Protein AF-A0A363T426-F1 (afdb_monomer)

Solvent-accessible surface area (backbone atoms only — not comparable to full-atom values): 6318 Å² total; per-residue (Å²): 125,90,73,62,60,71,27,86,34,50,62,54,51,48,48,51,54,50,52,25,61,77,68,72,32,65,65,65,54,58,63,33,32,79,45,92,70,58,74,84,51,48,65,55,51,57,52,51,53,50,53,34,45,74,75,66,33,59,56,47,55,47,23,61,69,61,73,52,68,60,66,66,90,89,53,59,63,46,81,30,54,37,93,38,79,81,42,67,18,27,34,38,35,34,33,61,51,96,94,30,29,30,45,33,45,73,48,71,68,130

Secondary structure (DSSP, 8-state):
-PPPPPBSSHHHHHHHHHHHHHTT-HHHHHHT-SSPPPHHHHHHHHHHHHHHHHHS-HHHHHTGGGT--S--SS-SEEEEE-SSTTTTTEEEEEEEETTEEEEEEEEE--

Radius of gyration: 12.89 Å; Cα contacts (8 Å, |Δi|>4): 168; chains: 1; bounding box: 33×30×29 Å

pLDDT: mean 90.51, std 8.71, range [39.59, 97.56]

Foldseek 3Di:
DPDQDFAFFPVVVQVQLVVCLVVVNLPSVQVNAPDHDDPVCSVVVSVLQNVLCVPPRSCCQFCVHVVRTGDDPPDQKDWTHAPDVNSQQKIWIWGDDDPGITGHDIGHDD

Mean predicted aligned error: 3.86 Å

Nearest PDB structures (foldseek):
  5cj4-assembly2_C  TM=5.118E-01  e=4.615E+00  Homo sapiens

Sequence (110 aa):
MPTQPLFTNPKQAIGFMRACLEQDDPRTLYAAFSQDTSSFWKERIFASLREIEATDTLESVFLDGGRITSFPDHESVLHLGGHGPRTHYLHIKLVKFDRGWVLESIHVCR

Structure (mmCIF, N/CA/C/O backbone):
data_AF-A0A363T426-F1
#
_entry.id   AF-A0A363T426-F1
#
loop_
_atom_site.group_PDB
_atom_site.id
_atom_site.type_symbol
_atom_site.label_atom_id
_atom_site.label_alt_id
_atom_site.label_comp_id
_atom_site.label_asym_id
_atom_site.label_entity_id
_atom_site.label_seq_id
_atom_site.pdbx_PDB_ins_code
_atom_site.Cartn_x
_atom_site.Cartn_y
_atom_site.Cartn_z
_atom_site.occupancy
_atom_site.B_iso_or_equiv
_atom_site.auth_seq_id
_atom_site.auth_comp_id
_atom_site.auth_asym_id
_atom_site.auth_atom_id
_atom_site.pdbx_PDB_model_num
ATOM 1 N N . MET A 1 1 ? -10.678 16.419 13.285 1.00 39.59 1 MET A N 1
ATOM 2 C CA . MET A 1 1 ? -9.510 15.561 12.994 1.00 39.59 1 MET A CA 1
ATOM 3 C C . MET A 1 1 ? -9.815 14.810 11.713 1.00 39.59 1 MET A C 1
ATOM 5 O O . MET A 1 1 ? -10.964 14.392 11.593 1.00 39.59 1 MET A O 1
ATOM 9 N N . PRO A 1 2 ? -8.886 14.696 10.749 1.00 51.09 2 PRO A N 1
ATOM 10 C CA . PRO A 1 2 ? -9.119 13.831 9.599 1.00 51.09 2 PRO A CA 1
ATOM 11 C C . PRO A 1 2 ? -9.360 12.410 10.113 1.00 51.09 2 PRO A C 1
ATOM 13 O O . PRO A 1 2 ? -8.612 11.905 10.947 1.00 51.09 2 PRO A O 1
ATOM 16 N N . THR A 1 3 ? -10.480 11.823 9.707 1.00 69.44 3 THR A N 1
ATOM 17 C CA . THR A 1 3 ? -10.879 10.480 10.121 1.00 69.44 3 THR A CA 1
ATOM 18 C C . THR A 1 3 ? -9.996 9.486 9.382 1.00 69.44 3 THR A C 1
ATOM 20 O O . THR A 1 3 ? -9.925 9.532 8.155 1.00 69.44 3 THR A O 1
ATOM 23 N N . GLN A 1 4 ? -9.306 8.616 10.118 1.00 85.25 4 GLN A N 1
ATOM 24 C CA . GLN A 1 4 ? -8.506 7.558 9.514 1.00 85.25 4 GLN A CA 1
ATOM 25 C C . GLN A 1 4 ? -9.393 6.719 8.573 1.00 85.25 4 GLN A C 1
ATOM 27 O O . GLN A 1 4 ? -10.498 6.339 8.980 1.00 85.25 4 GLN A O 1
ATOM 32 N N . PRO A 1 5 ? -8.969 6.452 7.324 1.00 91.38 5 PRO A N 1
ATOM 33 C CA . PRO A 1 5 ? -9.783 5.693 6.390 1.00 91.38 5 PRO A CA 1
ATOM 34 C C . PRO A 1 5 ? -9.973 4.256 6.886 1.00 91.38 5 PRO A C 1
ATOM 36 O O . PRO A 1 5 ? -9.024 3.593 7.307 1.00 91.38 5 PRO A O 1
ATOM 39 N N . LEU A 1 6 ? -11.220 3.791 6.816 1.00 94.19 6 LEU A N 1
ATOM 40 C CA . LEU A 1 6 ? -11.616 2.423 7.129 1.00 94.19 6 LEU A CA 1
ATOM 41 C C . LEU A 1 6 ? -11.837 1.653 5.829 1.00 94.19 6 LEU A C 1
ATOM 43 O O . LEU A 1 6 ? -12.620 2.062 4.972 1.00 94.19 6 LEU A O 1
ATOM 47 N N . PHE A 1 7 ? -11.170 0.514 5.709 1.00 95.38 7 PHE A N 1
ATOM 48 C CA . PHE A 1 7 ? -11.239 -0.373 4.560 1.00 95.38 7 PHE A CA 1
ATOM 49 C C . PHE A 1 7 ? -12.046 -1.623 4.905 1.00 95.38 7 PHE A C 1
ATOM 51 O O . PHE A 1 7 ? -11.930 -2.188 5.992 1.00 95.38 7 PHE A O 1
ATOM 58 N N . THR A 1 8 ? -12.847 -2.082 3.949 1.00 94.75 8 THR A N 1
ATOM 59 C CA . THR A 1 8 ? -13.667 -3.302 4.065 1.00 94.75 8 THR A CA 1
ATOM 60 C C . THR A 1 8 ? -13.125 -4.459 3.226 1.00 94.75 8 THR A C 1
ATOM 62 O O . THR A 1 8 ? -13.512 -5.604 3.435 1.00 94.75 8 THR A O 1
ATOM 65 N N . ASN A 1 9 ? -12.187 -4.184 2.313 1.00 94.94 9 ASN A N 1
ATOM 66 C CA . ASN A 1 9 ? -11.396 -5.195 1.614 1.00 94.94 9 ASN A CA 1
ATOM 67 C C . ASN A 1 9 ? -9.989 -4.663 1.242 1.00 94.94 9 ASN A C 1
ATOM 69 O O . ASN A 1 9 ? -9.786 -3.444 1.208 1.00 94.94 9 ASN A O 1
ATOM 73 N N . PRO A 1 10 ? -9.027 -5.549 0.915 1.00 96.06 10 PRO A N 1
ATOM 74 C CA . PRO A 1 10 ? -7.668 -5.156 0.533 1.00 96.06 10 PRO A CA 1
ATOM 75 C C . PRO A 1 10 ? -7.599 -4.250 -0.705 1.00 96.06 10 PRO A C 1
ATOM 77 O O . PRO A 1 10 ? -6.776 -3.336 -0.747 1.00 96.06 10 PRO A O 1
A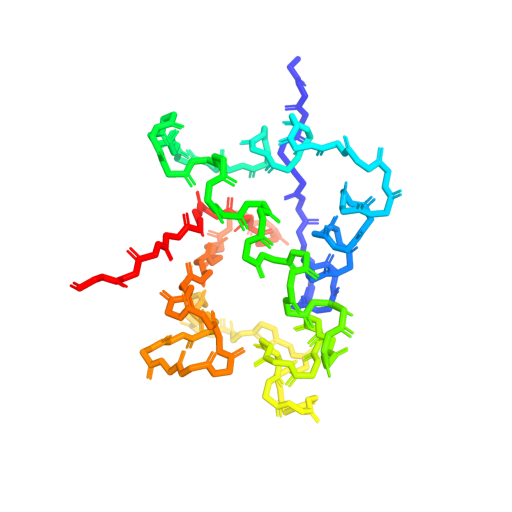TOM 80 N N . LYS A 1 11 ? -8.494 -4.434 -1.688 1.00 96.06 11 LYS A N 1
ATOM 81 C CA . LYS A 1 11 ? -8.536 -3.587 -2.894 1.00 96.06 11 LYS A CA 1
ATOM 82 C C . LYS A 1 11 ? -8.840 -2.129 -2.572 1.00 96.06 11 LYS A C 1
ATOM 84 O O . LYS A 1 11 ? -8.259 -1.251 -3.197 1.00 96.06 11 LYS A O 1
ATOM 89 N N . GLN A 1 12 ? -9.691 -1.849 -1.586 1.00 96.31 12 GLN A N 1
ATOM 90 C CA . GLN A 1 12 ? -9.953 -0.475 -1.145 1.00 96.31 12 GLN A CA 1
ATOM 91 C C . GLN A 1 12 ? -8.708 0.184 -0.546 1.00 96.31 12 GLN A C 1
ATOM 93 O O . GLN A 1 12 ? -8.447 1.349 -0.833 1.00 96.31 12 GLN A O 1
ATOM 98 N N . ALA A 1 13 ? -7.918 -0.554 0.239 1.00 96.50 13 ALA A N 1
ATOM 99 C CA . ALA A 1 13 ? -6.678 -0.029 0.803 1.00 96.50 13 ALA A CA 1
ATOM 100 C C . ALA A 1 13 ? -5.633 0.269 -0.283 1.00 96.50 13 ALA A C 1
ATOM 102 O O . ALA A 1 13 ? -5.024 1.339 -0.286 1.00 96.50 13 ALA A O 1
ATOM 103 N N . ILE A 1 14 ? -5.463 -0.649 -1.239 1.00 97.19 14 ILE A N 1
ATOM 104 C CA . ILE A 1 14 ? -4.588 -0.438 -2.400 1.00 97.19 14 ILE A CA 1
ATOM 105 C C . ILE A 1 14 ? -5.090 0.721 -3.265 1.00 97.19 14 ILE A C 1
ATOM 107 O O . ILE A 1 14 ? -4.307 1.592 -3.627 1.00 97.19 14 ILE A O 1
ATOM 111 N N . GLY A 1 15 ? -6.392 0.786 -3.540 1.00 97.00 15 GLY A N 1
ATOM 112 C CA . GLY A 1 15 ? -7.011 1.877 -4.290 1.00 97.00 15 GLY A CA 1
ATOM 113 C C . GLY A 1 15 ? -6.807 3.241 -3.633 1.00 97.00 15 GLY A C 1
ATOM 114 O O . GLY A 1 15 ? -6.503 4.207 -4.324 1.00 97.00 15 GLY A O 1
ATOM 115 N N . PHE A 1 16 ? -6.884 3.319 -2.302 1.00 97.06 16 PHE A N 1
ATOM 116 C CA . PHE A 1 16 ? -6.562 4.538 -1.558 1.00 97.06 16 PHE A CA 1
ATOM 117 C C . PHE A 1 16 ? -5.104 4.973 -1.759 1.00 97.06 16 PHE A C 1
ATOM 119 O O . PHE A 1 16 ? -4.847 6.144 -2.039 1.00 97.06 16 PHE A O 1
ATOM 126 N N . MET A 1 17 ? -4.150 4.039 -1.668 1.00 96.56 17 MET A N 1
ATOM 127 C CA . MET A 1 17 ? -2.739 4.342 -1.931 1.00 96.56 17 MET A CA 1
ATOM 128 C C . MET A 1 17 ? -2.532 4.834 -3.366 1.00 96.56 17 MET A C 1
ATOM 130 O O . MET A 1 17 ? -1.889 5.862 -3.557 1.00 96.56 17 MET A O 1
ATOM 134 N N . ARG A 1 18 ? -3.128 4.160 -4.359 1.00 97.56 18 ARG A N 1
ATOM 135 C CA . ARG A 1 18 ? -3.069 4.571 -5.773 1.00 97.56 18 ARG A CA 1
ATOM 136 C C . ARG A 1 18 ? -3.620 5.982 -5.974 1.00 97.56 18 ARG A C 1
ATOM 138 O O . ARG A 1 18 ? -2.934 6.809 -6.564 1.00 97.56 18 ARG A O 1
ATOM 145 N N . ALA A 1 19 ? -4.777 6.293 -5.390 1.00 97.19 19 ALA A N 1
ATOM 146 C CA . ALA A 1 19 ? -5.365 7.630 -5.459 1.00 97.19 19 ALA A CA 1
ATOM 147 C C . ALA A 1 19 ? -4.435 8.712 -4.875 1.00 97.19 19 ALA A C 1
ATOM 149 O O . ALA A 1 19 ? -4.308 9.789 -5.453 1.00 97.19 19 ALA A O 1
ATOM 150 N N . CYS A 1 20 ? -3.733 8.424 -3.771 1.00 96.12 20 CYS A N 1
ATOM 151 C CA . CYS A 1 20 ? -2.738 9.348 -3.218 1.00 96.12 20 CYS A CA 1
ATOM 152 C C . CYS A 1 20 ? -1.546 9.556 -4.170 1.00 96.12 20 CYS A C 1
ATOM 154 O O . CYS A 1 20 ? -1.041 10.671 -4.283 1.00 96.12 20 CYS A O 1
ATOM 156 N N . LEU A 1 21 ? -1.088 8.507 -4.866 1.00 96.12 21 LEU A N 1
ATOM 157 C CA . LEU A 1 21 ? 0.002 8.618 -5.846 1.00 96.12 21 LEU A CA 1
ATOM 158 C C . LEU A 1 21 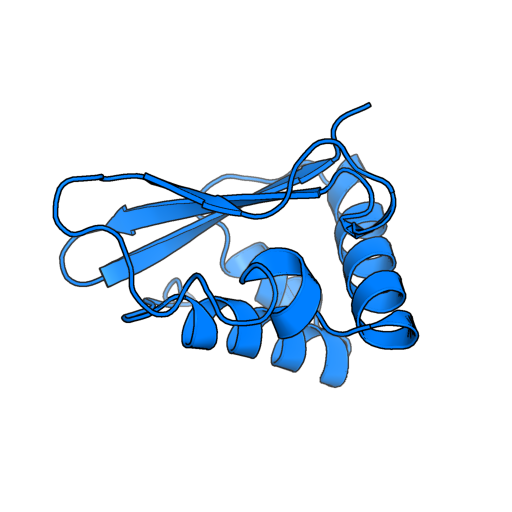? -0.405 9.449 -7.067 1.00 96.12 21 LEU A C 1
ATOM 160 O O . LEU A 1 21 ? 0.379 10.297 -7.504 1.00 96.12 21 LEU A O 1
ATOM 164 N N . GLU A 1 22 ? -1.611 9.207 -7.590 1.00 96.56 22 GLU A N 1
ATOM 165 C CA . GLU A 1 22 ? -2.203 9.913 -8.735 1.00 96.56 22 GLU A CA 1
ATOM 166 C C . GLU A 1 22 ? -2.378 11.409 -8.453 1.00 96.56 22 GLU A C 1
ATOM 168 O O . GLU A 1 22 ? -2.150 12.238 -9.331 1.00 96.56 22 GLU A O 1
ATOM 173 N N . GLN A 1 23 ? -2.738 11.758 -7.217 1.00 96.75 23 GLN A N 1
ATOM 174 C CA . GLN A 1 23 ? -2.921 13.143 -6.774 1.00 96.75 23 GLN A CA 1
ATOM 175 C C . GLN A 1 23 ? -1.622 13.820 -6.314 1.00 96.75 23 GLN A C 1
ATOM 177 O O . GLN A 1 23 ? -1.658 14.991 -5.945 1.00 96.75 23 GLN A O 1
ATOM 182 N N . ASP A 1 24 ? -0.489 13.106 -6.317 1.00 95.19 24 ASP A N 1
ATOM 183 C CA . ASP A 1 24 ? 0.771 13.573 -5.721 1.00 95.19 24 ASP A CA 1
ATOM 184 C C . ASP A 1 24 ? 0.599 14.044 -4.265 1.00 95.19 24 ASP A C 1
ATOM 186 O O . ASP A 1 24 ? 1.183 15.040 -3.840 1.00 95.19 24 ASP A O 1
ATOM 190 N N . ASP A 1 25 ? -0.219 13.322 -3.489 1.00 94.19 25 ASP A N 1
ATOM 191 C CA . ASP A 1 25 ? -0.578 13.680 -2.117 1.00 94.19 25 ASP A CA 1
ATOM 192 C C . ASP A 1 25 ? -0.008 12.687 -1.085 1.00 94.19 25 ASP A C 1
ATOM 194 O O . ASP A 1 25 ? -0.719 11.835 -0.531 1.00 94.19 25 ASP A O 1
ATOM 198 N N . PRO A 1 26 ? 1.292 12.798 -0.757 1.00 92.06 26 PRO A N 1
ATOM 199 C CA . PRO A 1 26 ? 1.894 11.989 0.292 1.00 92.06 26 PRO A CA 1
ATOM 200 C C . PRO A 1 26 ? 1.352 12.345 1.685 1.00 92.06 26 PRO A C 1
ATOM 202 O O . PRO A 1 26 ? 1.427 11.524 2.598 1.00 92.06 26 PRO A O 1
ATOM 205 N N . ARG A 1 27 ? 0.796 13.550 1.884 1.00 91.00 27 ARG A N 1
ATOM 206 C CA . ARG A 1 27 ? 0.287 13.979 3.196 1.00 91.00 27 ARG A CA 1
ATOM 207 C C . ARG A 1 27 ? -0.947 13.173 3.572 1.00 91.00 27 ARG A C 1
ATOM 209 O O . ARG A 1 27 ? -1.008 12.677 4.696 1.00 91.00 27 ARG A O 1
ATOM 216 N N . THR A 1 28 ? -1.875 13.001 2.634 1.00 92.75 28 THR A N 1
ATOM 217 C CA . THR A 1 28 ? -3.071 12.169 2.827 1.00 92.75 28 THR A CA 1
ATOM 218 C C . THR A 1 28 ? -2.702 10.708 3.060 1.00 92.75 28 THR A C 1
ATOM 220 O O . THR A 1 28 ? -3.244 10.091 3.978 1.00 92.75 28 THR A O 1
ATOM 223 N N . LEU A 1 29 ? -1.716 10.173 2.326 1.00 93.50 29 LEU A N 1
ATOM 224 C CA . LEU A 1 29 ? -1.221 8.815 2.563 1.00 93.50 29 LEU A CA 1
ATOM 225 C C . LEU A 1 29 ? -0.712 8.636 4.001 1.00 93.50 29 LEU A C 1
ATOM 227 O O . LEU A 1 29 ? -1.111 7.698 4.685 1.00 93.50 29 LEU A O 1
ATOM 231 N N . TYR A 1 30 ? 0.154 9.532 4.480 1.00 91.12 30 TYR A N 1
ATOM 232 C CA . TYR A 1 30 ? 0.741 9.389 5.816 1.00 91.12 30 TYR A CA 1
ATOM 233 C C . TYR A 1 30 ? -0.233 9.692 6.947 1.00 91.12 30 TYR A C 1
ATOM 235 O O . TYR A 1 30 ? -0.102 9.113 8.020 1.00 91.12 30 TYR A O 1
ATOM 243 N N . ALA A 1 31 ? -1.204 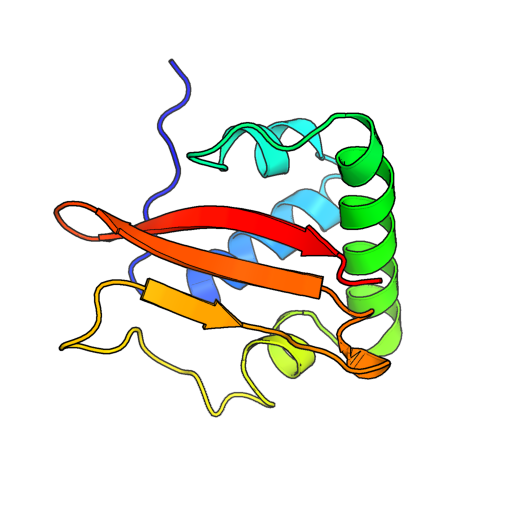10.578 6.724 1.00 90.19 31 ALA A N 1
ATOM 244 C CA . ALA A 1 31 ? -2.268 10.841 7.688 1.00 90.19 31 ALA A CA 1
ATOM 245 C C . ALA A 1 31 ? -3.185 9.623 7.902 1.00 90.19 31 ALA A C 1
ATOM 247 O O . ALA A 1 31 ? -3.885 9.559 8.909 1.00 90.19 31 ALA A O 1
ATOM 248 N N . ALA A 1 32 ? -3.183 8.656 6.977 1.00 91.44 32 ALA A N 1
ATOM 249 C CA . ALA A 1 32 ? -3.938 7.417 7.116 1.00 91.44 32 ALA A CA 1
ATOM 250 C C . ALA A 1 32 ? -3.263 6.371 8.015 1.00 91.44 32 ALA A C 1
ATOM 252 O O . ALA A 1 32 ? -3.916 5.387 8.363 1.00 91.44 32 ALA A O 1
ATOM 253 N N . PHE A 1 33 ? -1.990 6.548 8.380 1.00 90.81 33 PHE A N 1
ATOM 254 C CA . PHE A 1 33 ? -1.274 5.608 9.241 1.00 90.81 33 PHE A CA 1
ATOM 255 C C . PHE A 1 33 ? -1.726 5.759 10.698 1.00 90.81 33 PHE A C 1
ATOM 257 O O . PHE A 1 33 ? -1.726 6.869 11.227 1.00 90.81 33 PHE A O 1
ATOM 264 N N . SER A 1 34 ? -2.077 4.659 11.376 1.00 84.38 34 SER A N 1
ATOM 265 C CA . SER A 1 34 ? -2.356 4.719 12.826 1.00 84.38 34 SER A CA 1
ATOM 266 C C . SER A 1 34 ? -1.085 4.815 13.665 1.00 84.38 34 SER A C 1
ATOM 268 O O . SER A 1 34 ? -1.170 5.152 14.844 1.00 84.38 34 SER A O 1
ATOM 270 N N . GLN A 1 35 ? 0.082 4.515 13.089 1.00 82.31 35 GLN A N 1
ATOM 271 C CA . GLN A 1 35 ? 1.375 4.717 13.733 1.00 82.31 35 GLN A CA 1
ATOM 272 C C . GLN A 1 35 ? 2.196 5.780 13.005 1.00 82.31 35 GLN A C 1
ATOM 274 O O . GLN A 1 35 ? 2.235 5.841 11.773 1.00 82.31 35 GLN A O 1
ATOM 279 N N . ASP A 1 36 ? 2.918 6.586 13.783 1.00 75.62 36 ASP A N 1
ATOM 280 C CA . ASP A 1 36 ? 3.841 7.565 13.228 1.00 75.62 36 ASP A CA 1
ATOM 281 C C . ASP A 1 36 ? 4.935 6.870 12.417 1.00 75.62 36 ASP A C 1
ATOM 283 O O . ASP A 1 36 ? 5.731 6.077 12.917 1.00 75.62 36 ASP A O 1
ATOM 287 N N . THR A 1 37 ? 5.002 7.211 11.134 1.00 77.19 37 THR A N 1
ATOM 288 C CA . THR A 1 37 ? 6.117 6.813 10.276 1.00 77.19 37 THR A CA 1
ATOM 289 C C . THR A 1 37 ? 7.206 7.874 10.337 1.00 77.19 37 THR A C 1
ATOM 291 O O . THR A 1 37 ? 6.940 9.064 10.138 1.00 77.19 37 THR A O 1
ATOM 294 N N . SER A 1 38 ? 8.442 7.438 10.586 1.00 76.00 38 SER A N 1
ATOM 295 C CA . SER A 1 38 ? 9.615 8.316 10.594 1.00 76.00 38 SER A CA 1
ATOM 296 C C . SER A 1 38 ? 9.708 9.126 9.301 1.00 76.00 38 SER A C 1
ATOM 298 O O . SER A 1 38 ? 9.605 8.577 8.200 1.00 76.00 38 SER A O 1
ATOM 300 N N . SER A 1 39 ? 9.961 10.430 9.432 1.00 74.62 39 SER A N 1
ATOM 301 C CA . SER A 1 39 ? 10.135 11.343 8.298 1.00 74.62 39 SER A CA 1
ATOM 302 C C . SER A 1 39 ? 11.223 10.882 7.328 1.00 74.62 39 SER A C 1
ATOM 304 O O . SER A 1 39 ? 11.067 11.062 6.127 1.00 74.62 39 SER A O 1
ATOM 306 N N . PHE A 1 40 ? 12.267 10.211 7.830 1.00 76.81 40 PHE A N 1
ATOM 307 C CA . PHE A 1 40 ? 13.332 9.634 7.003 1.00 76.81 40 PHE A CA 1
ATOM 308 C C . PHE A 1 40 ? 12.806 8.597 5.997 1.00 76.81 40 PHE A C 1
ATOM 310 O O . PHE A 1 40 ? 13.286 8.519 4.870 1.00 76.81 40 PHE A O 1
ATOM 317 N N . TRP A 1 41 ? 11.813 7.796 6.391 1.00 82.12 41 TRP A N 1
ATOM 318 C CA . TRP A 1 41 ? 11.271 6.735 5.540 1.00 82.12 41 TRP A CA 1
ATOM 319 C C . TRP A 1 41 ? 10.130 7.206 4.647 1.00 82.12 41 TRP A C 1
ATOM 321 O O . TRP A 1 41 ? 9.944 6.623 3.583 1.00 82.12 41 TRP A O 1
ATOM 331 N N . LYS A 1 42 ? 9.406 8.262 5.040 1.00 83.69 42 LYS A N 1
ATOM 332 C CA . LYS A 1 42 ? 8.277 8.813 4.276 1.00 83.69 42 LYS A CA 1
ATOM 333 C C . LYS A 1 42 ? 8.660 9.070 2.817 1.00 83.69 42 LYS A C 1
ATOM 335 O O . LYS A 1 42 ? 8.103 8.437 1.928 1.00 83.69 42 LYS A O 1
ATOM 340 N N . GLU A 1 43 ? 9.672 9.897 2.563 1.00 79.19 43 GLU A N 1
ATOM 341 C CA . GLU A 1 43 ? 10.096 10.228 1.189 1.00 79.19 43 GLU A CA 1
ATOM 342 C C . GLU A 1 43 ? 10.394 8.984 0.341 1.00 79.19 43 GLU A C 1
ATOM 344 O O . GLU A 1 43 ? 9.960 8.883 -0.807 1.00 79.19 43 GLU A O 1
ATOM 349 N N . ARG A 1 44 ? 11.062 7.990 0.935 1.00 88.25 44 ARG A N 1
ATOM 350 C CA . ARG A 1 44 ? 11.397 6.741 0.251 1.00 88.25 44 ARG A CA 1
ATOM 351 C C . ARG A 1 44 ? 10.174 5.867 -0.018 1.00 88.25 44 ARG A C 1
ATOM 353 O O . ARG A 1 44 ? 10.099 5.275 -1.085 1.00 88.25 44 ARG A O 1
ATOM 360 N N . ILE A 1 45 ? 9.224 5.793 0.914 1.00 93.12 45 ILE A N 1
ATOM 361 C CA . ILE A 1 45 ? 7.999 4.998 0.757 1.00 93.12 45 ILE A CA 1
ATOM 362 C C . ILE A 1 45 ? 7.210 5.480 -0.459 1.00 93.12 45 ILE A C 1
ATOM 364 O O . I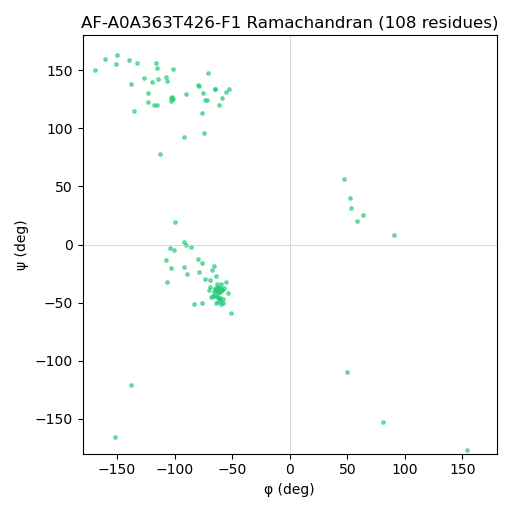LE A 1 45 ? 6.866 4.671 -1.315 1.00 93.12 45 ILE A O 1
ATOM 368 N N . PHE A 1 46 ? 6.952 6.786 -0.567 1.00 94.00 46 PHE A N 1
ATOM 369 C CA . PHE A 1 46 ? 6.149 7.315 -1.672 1.00 94.00 46 PHE A CA 1
ATOM 370 C C . PHE A 1 46 ? 6.837 7.139 -3.024 1.00 94.00 46 PHE A C 1
ATOM 372 O O . PHE A 1 46 ? 6.193 6.730 -3.988 1.00 94.00 46 PHE A O 1
ATOM 379 N N . ALA A 1 47 ? 8.152 7.373 -3.082 1.00 93.19 47 ALA A N 1
ATOM 380 C CA . ALA A 1 47 ? 8.939 7.118 -4.284 1.00 93.19 47 ALA A CA 1
ATOM 381 C C . ALA A 1 47 ? 8.883 5.637 -4.695 1.00 93.19 47 ALA A C 1
ATOM 383 O O . ALA A 1 47 ? 8.575 5.336 -5.843 1.00 93.19 47 ALA A O 1
ATOM 384 N N . SER A 1 48 ? 9.085 4.705 -3.758 1.00 94.62 48 SER A N 1
ATOM 385 C CA . SER A 1 48 ? 9.022 3.268 -4.051 1.00 94.62 48 SER A CA 1
ATOM 386 C C . SER A 1 48 ? 7.626 2.808 -4.478 1.00 94.62 48 SER A C 1
ATOM 388 O O . SER A 1 48 ? 7.506 2.012 -5.402 1.00 94.62 48 SER A O 1
ATOM 390 N N . LEU A 1 49 ? 6.558 3.333 -3.870 1.00 96.06 49 LEU A N 1
ATOM 391 C CA . LEU A 1 49 ? 5.189 3.051 -4.313 1.00 96.06 49 LEU A CA 1
ATOM 392 C C . LEU A 1 49 ? 4.941 3.559 -5.745 1.00 96.06 49 LEU A C 1
ATOM 394 O O . LEU A 1 49 ? 4.322 2.853 -6.538 1.00 96.06 49 LEU A O 1
ATOM 398 N N . ARG A 1 50 ? 5.461 4.741 -6.106 1.00 95.75 50 ARG A N 1
ATOM 399 C CA . ARG A 1 50 ? 5.400 5.247 -7.488 1.00 95.75 50 ARG A CA 1
ATOM 400 C C . ARG A 1 50 ? 6.157 4.369 -8.473 1.00 95.75 50 ARG A C 1
ATOM 402 O O . ARG A 1 50 ? 5.645 4.102 -9.552 1.00 95.75 50 ARG A O 1
ATOM 409 N N . GLU A 1 51 ? 7.362 3.936 -8.117 1.00 95.56 51 GLU A N 1
ATOM 410 C CA . GLU A 1 51 ? 8.171 3.058 -8.968 1.00 95.56 51 GLU A CA 1
ATOM 411 C C . GLU A 1 51 ? 7.463 1.723 -9.235 1.00 95.56 51 GLU A C 1
ATOM 413 O O . GLU A 1 51 ? 7.446 1.252 -10.374 1.00 95.56 51 GLU A O 1
ATOM 418 N N . ILE A 1 52 ? 6.819 1.146 -8.215 1.00 95.94 52 ILE A N 1
ATOM 419 C CA . ILE A 1 52 ? 6.008 -0.067 -8.372 1.00 95.94 52 ILE A CA 1
ATOM 420 C C . ILE A 1 52 ? 4.828 0.185 -9.317 1.00 95.94 52 ILE A C 1
ATOM 422 O O . ILE A 1 52 ? 4.621 -0.582 -10.253 1.00 95.94 52 ILE A O 1
ATOM 426 N N . GLU A 1 53 ? 4.065 1.260 -9.100 1.00 95.94 53 GLU A N 1
ATOM 427 C CA . GLU A 1 53 ? 2.899 1.584 -9.937 1.00 95.94 53 GLU A CA 1
ATOM 428 C C . GLU A 1 53 ? 3.288 1.904 -11.391 1.00 95.94 53 GLU A C 1
ATOM 430 O O . GLU A 1 53 ? 2.499 1.677 -12.301 1.00 95.94 53 GLU A O 1
ATOM 435 N N . ALA A 1 54 ? 4.506 2.396 -11.633 1.00 94.12 54 ALA A N 1
ATOM 436 C CA . ALA A 1 54 ? 5.011 2.662 -12.978 1.00 94.12 54 ALA A CA 1
ATOM 437 C C . ALA A 1 54 ? 5.495 1.402 -13.722 1.00 94.12 54 ALA A C 1
ATOM 439 O O . ALA A 1 54 ? 5.575 1.420 -14.950 1.00 94.12 54 ALA A O 1
ATOM 440 N N . THR A 1 55 ? 5.865 0.336 -13.004 1.00 94.56 55 THR A N 1
ATOM 441 C CA . THR A 1 55 ? 6.487 -0.873 -13.583 1.00 94.56 55 THR A CA 1
ATOM 442 C C . THR A 1 55 ? 5.556 -2.084 -13.638 1.00 94.56 55 THR A C 1
ATOM 444 O O . THR A 1 55 ? 5.668 -2.896 -14.554 1.00 94.56 55 THR A O 1
ATOM 447 N N . ASP A 1 56 ? 4.638 -2.207 -12.685 1.00 91.75 56 ASP A N 1
ATOM 448 C CA . ASP A 1 56 ? 3.598 -3.235 -12.625 1.00 91.75 56 ASP A CA 1
ATOM 449 C C . ASP A 1 56 ? 2.307 -2.520 -12.186 1.00 91.75 56 ASP A C 1
ATOM 451 O O . ASP 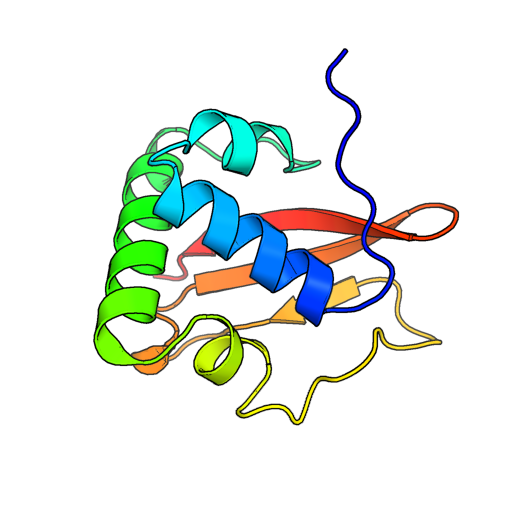A 1 56 ? 1.883 -1.571 -12.836 1.00 91.75 56 ASP A O 1
ATOM 455 N N . THR A 1 57 ? 1.694 -2.900 -11.072 1.00 95.06 57 THR A N 1
ATOM 456 C CA . THR A 1 57 ? 0.702 -2.084 -10.357 1.00 95.06 57 THR A CA 1
ATOM 457 C C . THR A 1 57 ? 0.765 -2.439 -8.877 1.00 95.06 57 THR A C 1
ATOM 459 O O . THR A 1 57 ? 1.112 -3.572 -8.525 1.00 95.06 57 THR A O 1
ATOM 462 N N . LEU A 1 58 ? 0.357 -1.532 -7.988 1.00 96.31 58 LEU A N 1
ATOM 463 C CA . LEU A 1 58 ? 0.236 -1.836 -6.562 1.00 96.31 58 LEU A CA 1
ATOM 464 C C . LEU A 1 58 ? -0.710 -3.023 -6.319 1.00 96.31 58 LEU A C 1
ATOM 466 O O . LEU A 1 58 ? -0.441 -3.846 -5.450 1.00 96.31 58 LEU A O 1
ATOM 470 N N . GLU A 1 59 ? -1.795 -3.146 -7.092 1.00 95.25 59 GLU A N 1
ATOM 471 C CA . GLU A 1 59 ? -2.735 -4.270 -6.974 1.00 95.25 59 GLU A CA 1
ATOM 472 C C . GLU A 1 59 ? -2.063 -5.601 -7.330 1.00 95.25 59 GLU A C 1
ATOM 474 O O . GLU A 1 59 ? -2.109 -6.547 -6.546 1.00 95.25 59 GLU A O 1
ATOM 479 N N . SER A 1 60 ? -1.381 -5.661 -8.473 1.00 94.69 60 SER A N 1
ATOM 480 C CA . SER A 1 60 ? -0.665 -6.855 -8.926 1.00 94.69 60 SER A CA 1
ATOM 481 C C . SER A 1 60 ? 0.446 -7.271 -7.955 1.00 94.69 60 SER A C 1
ATOM 483 O O . SER A 1 60 ? 0.619 -8.466 -7.685 1.00 94.69 60 SER A O 1
ATOM 485 N N . VAL A 1 61 ? 1.188 -6.304 -7.405 1.00 95.75 61 VAL A N 1
ATOM 486 C CA . VAL A 1 61 ? 2.316 -6.553 -6.497 1.00 95.75 61 VAL A CA 1
ATOM 487 C C . VAL A 1 61 ? 1.856 -6.937 -5.096 1.00 95.75 61 VAL A C 1
ATOM 489 O O . VAL A 1 61 ? 2.320 -7.940 -4.557 1.00 95.75 61 VAL A O 1
ATOM 492 N N . PHE A 1 62 ? 0.953 -6.163 -4.495 1.00 96.44 62 PHE A N 1
ATOM 493 C CA . PHE A 1 62 ? 0.602 -6.329 -3.086 1.00 96.44 62 PHE A CA 1
ATOM 494 C C . PHE A 1 62 ? -0.585 -7.257 -2.850 1.00 96.44 62 PHE A C 1
ATOM 496 O O . PHE A 1 62 ? -0.697 -7.779 -1.746 1.00 96.44 62 PHE A O 1
ATOM 503 N N . LEU A 1 63 ? -1.433 -7.519 -3.851 1.00 95.00 63 LEU A N 1
ATOM 504 C CA . LEU A 1 63 ? -2.517 -8.508 -3.737 1.00 95.00 63 LEU A CA 1
ATOM 505 C C . LEU A 1 63 ? -2.167 -9.861 -4.373 1.00 95.00 63 LEU A C 1
ATOM 507 O O . LEU A 1 63 ? -3.070 -10.638 -4.687 1.00 95.00 63 LEU A O 1
ATOM 511 N N . ASP A 1 64 ? -0.872 -10.130 -4.573 1.00 89.19 64 ASP A N 1
ATOM 512 C CA . ASP A 1 64 ? -0.329 -11.358 -5.175 1.00 89.19 64 ASP A CA 1
ATOM 513 C C . ASP A 1 64 ? -1.063 -11.751 -6.471 1.00 89.19 64 ASP A C 1
ATOM 515 O O . ASP A 1 64 ? -1.676 -12.814 -6.578 1.00 89.19 64 ASP A O 1
ATOM 519 N N . GLY A 1 65 ? -1.099 -10.830 -7.441 1.00 83.19 65 GLY A N 1
ATOM 520 C CA . GLY A 1 65 ? -1.783 -11.049 -8.721 1.00 83.19 65 GLY A CA 1
ATOM 521 C C . GLY A 1 65 ? -3.299 -11.252 -8.596 1.00 83.19 65 GLY A C 1
ATOM 522 O O . GLY A 1 65 ? -3.903 -11.915 -9.435 1.00 83.19 65 GLY A O 1
ATOM 523 N N . GLY A 1 66 ? -3.916 -10.719 -7.538 1.00 85.56 66 GLY A N 1
ATOM 524 C CA . GLY A 1 66 ? -5.352 -10.832 -7.280 1.00 85.56 66 GLY A CA 1
ATOM 525 C C . GLY A 1 66 ? -5.758 -12.043 -6.439 1.00 85.56 66 GLY A C 1
ATOM 526 O O . GLY A 1 66 ? -6.952 -12.282 -6.285 1.00 85.56 66 GLY A O 1
ATOM 527 N N . ARG A 1 67 ? -4.808 -12.791 -5.867 1.00 90.00 67 ARG A N 1
ATOM 528 C CA . ARG A 1 67 ? -5.095 -13.878 -4.914 1.00 90.00 67 ARG A CA 1
ATOM 529 C C . ARG A 1 67 ? -5.633 -13.377 -3.579 1.00 90.00 67 ARG A C 1
ATOM 531 O O . ARG A 1 67 ? -6.420 -14.069 -2.940 1.00 90.00 67 ARG A O 1
ATOM 538 N N . ILE A 1 68 ? -5.228 -12.181 -3.159 1.00 92.62 68 ILE A N 1
ATOM 539 C CA . ILE A 1 68 ? -5.698 -11.565 -1.917 1.00 92.62 68 ILE A CA 1
ATOM 540 C C . ILE A 1 68 ? -6.922 -10.700 -2.239 1.00 92.62 68 ILE A C 1
ATOM 542 O O . ILE A 1 68 ? -6.805 -9.534 -2.615 1.00 92.62 68 ILE A O 1
ATOM 546 N N . THR A 1 69 ? -8.118 -11.281 -2.115 1.00 93.69 69 THR A N 1
ATOM 547 C CA . THR A 1 69 ? -9.387 -10.613 -2.467 1.00 93.69 69 THR A CA 1
ATOM 548 C C . THR A 1 69 ? -10.187 -10.114 -1.268 1.00 93.69 69 THR A C 1
ATOM 550 O O . THR A 1 69 ? -11.038 -9.239 -1.423 1.00 93.69 69 THR A O 1
ATOM 553 N N . SER A 1 70 ? -9.930 -10.647 -0.076 1.00 95.06 70 SER A N 1
ATOM 554 C CA . SER A 1 70 ? -10.652 -10.327 1.157 1.00 95.06 70 SER A CA 1
ATOM 555 C C . SER A 1 70 ? -9.694 -10.220 2.336 1.00 95.06 70 SER A C 1
ATOM 557 O O . SER A 1 70 ? -8.575 -10.730 2.299 1.00 95.06 70 SER A O 1
ATOM 559 N N . PHE A 1 71 ? -10.134 -9.532 3.387 1.00 95.50 71 PHE A N 1
ATOM 560 C CA . PHE A 1 71 ? -9.431 -9.583 4.659 1.00 95.50 71 PHE A CA 1
ATOM 561 C C . PHE A 1 71 ? -9.630 -10.957 5.316 1.00 95.50 71 PHE A C 1
ATOM 563 O O . PHE A 1 71 ? -10.693 -11.554 5.137 1.00 95.50 71 PHE A O 1
ATOM 570 N N . PRO A 1 72 ? -8.639 -11.461 6.066 1.00 91.94 72 PRO A N 1
ATOM 571 C CA . PRO A 1 72 ? -8.779 -12.700 6.824 1.00 91.94 72 PRO A CA 1
ATOM 572 C C . PRO A 1 72 ? -9.832 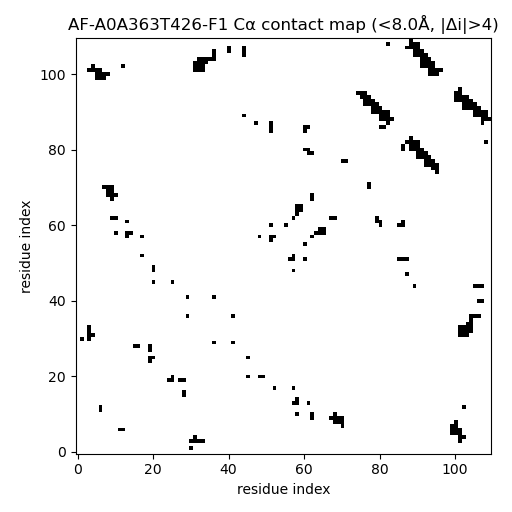-12.553 7.936 1.00 91.94 72 PRO A C 1
ATOM 574 O O . PRO A 1 72 ? -9.822 -11.583 8.694 1.00 91.94 72 PRO A O 1
ATOM 577 N N . ASP A 1 73 ? -10.734 -13.530 8.065 1.00 88.75 73 ASP A N 1
ATOM 578 C CA . ASP A 1 73 ? -11.844 -13.469 9.031 1.00 88.75 73 ASP A CA 1
ATOM 579 C C . ASP A 1 73 ? -11.374 -13.587 10.490 1.00 88.75 73 ASP A C 1
ATOM 581 O O . ASP A 1 73 ? -11.908 -12.925 11.389 1.00 88.75 73 ASP A O 1
ATOM 585 N N . HIS A 1 74 ? -10.353 -14.418 10.716 1.00 90.62 74 HIS A N 1
ATOM 586 C CA . HIS A 1 74 ? -9.862 -14.804 12.043 1.00 90.62 74 HIS A CA 1
ATOM 587 C C . HIS A 1 74 ? -8.556 -14.118 12.455 1.00 90.62 74 HIS A C 1
ATOM 589 O O . HIS A 1 74 ? -8.102 -14.309 13.582 1.00 90.62 74 HIS A O 1
ATOM 595 N N . GLU A 1 75 ? -7.960 -13.313 11.578 1.00 92.56 75 GLU A N 1
ATOM 596 C CA . GLU A 1 75 ? -6.746 -12.562 11.892 1.00 92.56 75 GLU A CA 1
ATOM 597 C C . GLU A 1 75 ? -7.087 -11.100 12.197 1.00 92.56 75 GLU A C 1
ATOM 599 O O . GLU A 1 75 ? -8.072 -10.537 11.713 1.00 92.56 75 GLU A O 1
ATOM 604 N N . SER A 1 76 ? -6.262 -10.472 13.031 1.00 94.12 76 SER A N 1
ATOM 605 C CA . SER A 1 76 ? -6.361 -9.045 13.359 1.00 94.12 76 SER A CA 1
ATOM 606 C 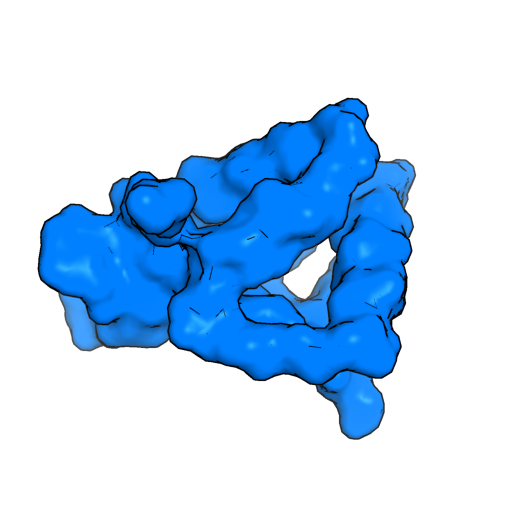C . SER A 1 76 ? -5.357 -8.189 12.590 1.00 94.12 76 SER A C 1
ATOM 608 O O . SER A 1 76 ? -5.382 -6.965 12.709 1.00 94.12 76 SER A O 1
ATOM 610 N N . VAL A 1 77 ? -4.472 -8.818 11.814 1.00 95.44 77 VAL A N 1
ATOM 611 C CA . VAL A 1 77 ? -3.394 -8.167 11.075 1.00 95.44 77 VAL A CA 1
ATOM 612 C C . VAL A 1 77 ? -3.303 -8.793 9.689 1.00 95.44 77 VAL A C 1
ATOM 614 O O . VAL A 1 77 ? -3.395 -10.004 9.558 1.00 95.44 77 VAL A O 1
ATOM 617 N N . LEU A 1 78 ? -3.108 -7.966 8.665 1.00 96.06 78 LEU A N 1
ATOM 618 C CA . LEU A 1 78 ? -2.801 -8.393 7.309 1.00 96.06 78 LEU A CA 1
ATOM 619 C C . LEU A 1 78 ? -1.485 -7.740 6.902 1.00 96.06 78 LEU A C 1
ATOM 621 O O . LEU A 1 78 ? -1.353 -6.514 6.912 1.00 96.06 78 LEU A O 1
ATOM 625 N N . HIS A 1 79 ? -0.523 -8.575 6.533 1.00 95.19 79 HIS A N 1
ATOM 626 C CA . HIS A 1 79 ? 0.751 -8.144 5.980 1.00 95.19 79 HIS A CA 1
ATOM 627 C C . HIS A 1 79 ? 0.729 -8.325 4.464 1.00 95.19 79 HIS A C 1
ATOM 629 O O . HIS A 1 79 ? 0.477 -9.424 3.978 1.00 95.19 79 HIS A O 1
ATOM 635 N N . LEU A 1 80 ? 1.015 -7.255 3.724 1.00 95.19 80 LEU A N 1
ATOM 636 C CA . LEU A 1 80 ? 1.226 -7.293 2.279 1.00 95.19 80 LEU A CA 1
ATOM 637 C C . LEU A 1 80 ? 2.662 -6.886 1.955 1.00 95.19 80 LEU A C 1
ATOM 639 O O . LEU A 1 80 ? 3.308 -6.154 2.710 1.00 95.19 80 LEU A O 1
ATOM 643 N N . GLY A 1 81 ? 3.144 -7.328 0.799 1.00 92.50 81 GLY A N 1
ATOM 644 C CA . GLY A 1 81 ? 4.519 -7.095 0.383 1.00 92.50 81 GLY A CA 1
ATOM 645 C C . GLY A 1 81 ? 5.476 -8.087 1.033 1.00 92.50 81 GLY A C 1
ATOM 646 O O . GLY A 1 81 ? 5.103 -9.219 1.335 1.00 92.50 81 GLY A O 1
ATOM 647 N N . GLY A 1 82 ? 6.729 -7.691 1.211 1.00 90.06 82 GLY A N 1
ATOM 648 C CA . GLY A 1 82 ? 7.744 -8.621 1.681 1.00 90.06 82 GLY A CA 1
ATOM 649 C C . GLY A 1 82 ? 9.157 -8.254 1.269 1.00 90.06 82 GLY A C 1
ATOM 650 O O . GLY A 1 82 ? 9.392 -7.257 0.584 1.00 90.06 82 GLY A O 1
ATOM 651 N N . HIS A 1 83 ? 10.087 -9.134 1.627 1.00 87.56 83 HIS A N 1
ATOM 652 C CA . HIS A 1 83 ? 11.465 -9.089 1.163 1.00 87.56 83 HIS A CA 1
ATOM 653 C C . HIS A 1 83 ? 11.514 -9.562 -0.290 1.00 87.56 83 HIS A C 1
ATOM 655 O O . 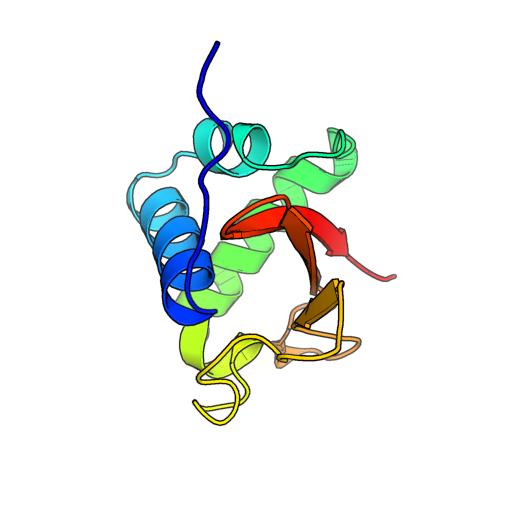HIS A 1 83 ? 11.524 -10.759 -0.572 1.00 87.56 83 HIS A O 1
ATOM 661 N N . GLY A 1 84 ? 11.503 -8.616 -1.222 1.00 87.62 84 GLY A N 1
ATOM 662 C CA . GLY A 1 84 ? 11.570 -8.923 -2.639 1.00 87.62 84 GLY A CA 1
ATOM 663 C C . GLY A 1 84 ? 11.809 -7.678 -3.487 1.00 87.62 84 GLY A C 1
ATOM 664 O O . GLY A 1 84 ? 11.377 -6.583 -3.122 1.00 87.62 84 GLY A O 1
ATOM 665 N N . PRO A 1 85 ? 12.470 -7.827 -4.647 1.00 88.50 85 PRO A N 1
ATOM 666 C CA . PRO A 1 85 ? 12.705 -6.706 -5.551 1.00 88.50 85 PRO A CA 1
ATOM 667 C C . PRO A 1 85 ? 11.390 -6.147 -6.104 1.00 88.50 85 PRO A C 1
ATOM 669 O O . PRO A 1 85 ? 11.236 -4.937 -6.187 1.00 88.50 85 PRO A O 1
ATOM 672 N N . ARG A 1 86 ? 10.406 -7.011 -6.390 1.00 92.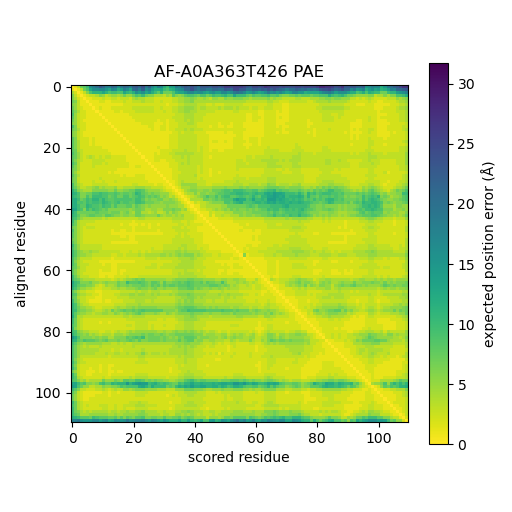69 86 ARG A N 1
ATOM 673 C CA . ARG A 1 86 ? 9.091 -6.609 -6.918 1.00 92.69 86 ARG A CA 1
ATOM 674 C C . ARG A 1 86 ? 8.302 -5.722 -5.952 1.00 92.69 86 ARG A C 1
ATOM 676 O O . ARG A 1 86 ? 7.578 -4.838 -6.381 1.00 92.69 86 ARG A O 1
ATOM 683 N N . THR A 1 87 ? 8.448 -5.950 -4.651 1.00 91.44 87 THR A N 1
ATOM 684 C CA . THR A 1 87 ? 7.795 -5.164 -3.595 1.00 91.44 87 THR A CA 1
ATOM 685 C C . THR A 1 87 ? 8.649 -3.979 -3.151 1.00 91.44 87 THR A C 1
ATOM 687 O O . THR A 1 87 ? 8.244 -3.257 -2.248 1.00 91.44 87 THR A O 1
ATOM 690 N N . HIS A 1 88 ? 9.847 -3.791 -3.723 1.00 92.50 88 HIS A N 1
ATOM 691 C CA . HIS A 1 88 ? 10.840 -2.807 -3.278 1.00 92.50 88 HIS A CA 1
ATOM 692 C C . HIS A 1 88 ? 11.167 -2.936 -1.778 1.00 92.50 88 HIS A C 1
ATOM 694 O O . HIS A 1 88 ? 11.472 -1.948 -1.109 1.00 92.50 88 HIS A O 1
ATOM 700 N N . TYR A 1 89 ? 11.100 -4.161 -1.241 1.00 92.62 89 TYR A N 1
ATOM 701 C CA . TYR A 1 89 ? 11.251 -4.445 0.192 1.00 92.62 89 TYR A CA 1
ATOM 702 C C . TYR A 1 89 ? 10.234 -3.709 1.082 1.00 92.62 89 TYR A C 1
ATOM 704 O O . TYR A 1 89 ? 10.469 -3.530 2.279 1.00 92.62 89 TYR A O 1
ATOM 712 N N . LEU A 1 90 ? 9.114 -3.257 0.509 1.00 93.94 90 LEU A N 1
ATOM 713 C CA . LEU A 1 90 ? 8.024 -2.648 1.254 1.00 93.94 90 LEU A CA 1
ATOM 714 C C . LEU A 1 90 ? 7.172 -3.721 1.919 1.00 93.94 90 LEU A C 1
ATOM 716 O O . LEU A 1 90 ? 6.775 -4.716 1.306 1.00 93.94 90 LEU A O 1
ATOM 720 N N . HIS A 1 91 ? 6.842 -3.445 3.171 1.00 93.88 91 HIS A N 1
ATOM 721 C CA . HIS A 1 91 ? 5.885 -4.177 3.974 1.00 93.88 91 HIS A CA 1
ATOM 722 C C . HIS A 1 91 ? 4.751 -3.231 4.347 1.00 93.88 91 HIS A C 1
ATOM 724 O O . HIS A 1 91 ? 4.967 -2.206 4.998 1.00 93.88 91 HIS A O 1
ATOM 730 N N . ILE A 1 92 ? 3.539 -3.587 3.941 1.00 95.00 92 ILE A N 1
ATOM 731 C CA . ILE A 1 92 ? 2.311 -2.863 4.257 1.00 95.00 92 ILE A CA 1
ATOM 732 C C . ILE A 1 92 ? 1.606 -3.645 5.354 1.00 95.00 92 ILE A C 1
ATOM 734 O O . ILE A 1 92 ? 1.355 -4.842 5.204 1.00 95.00 92 ILE A O 1
ATOM 738 N N . LYS A 1 93 ? 1.284 -2.977 6.457 1.00 95.19 93 LYS A N 1
ATOM 739 C CA . LYS A 1 93 ? 0.575 -3.589 7.575 1.00 95.19 93 LYS A CA 1
ATOM 740 C C . LYS A 1 93 ? -0.790 -2.941 7.732 1.00 95.19 93 LYS A C 1
ATOM 742 O O . LYS A 1 93 ? -0.886 -1.737 7.968 1.00 95.19 93 LYS A O 1
ATOM 747 N N . LEU A 1 94 ? -1.836 -3.749 7.616 1.00 96.19 94 LEU A N 1
ATOM 748 C CA . LEU A 1 94 ? -3.198 -3.368 7.965 1.00 96.19 94 LEU A CA 1
ATOM 749 C C . LEU A 1 94 ? -3.604 -4.068 9.253 1.00 96.19 94 LEU A C 1
ATOM 751 O O . LEU A 1 94 ? -3.240 -5.222 9.473 1.00 96.19 94 LEU A O 1
ATOM 755 N N . VAL A 1 95 ? -4.376 -3.380 10.086 1.00 95.56 95 VAL A N 1
ATOM 756 C CA . VAL A 1 95 ? -4.891 -3.936 11.340 1.00 95.56 95 VAL A CA 1
ATOM 757 C C . VAL A 1 95 ? -6.399 -3.779 11.409 1.00 95.56 95 VAL A C 1
ATOM 759 O O . VAL A 1 95 ? -6.961 -2.785 10.946 1.00 95.56 95 VAL A O 1
ATOM 762 N N . LYS A 1 96 ? -7.060 -4.780 11.980 1.00 94.25 96 LYS A N 1
ATOM 763 C CA . LYS A 1 96 ? -8.499 -4.767 12.213 1.00 94.25 96 LYS A CA 1
ATOM 764 C C . LYS A 1 96 ? -8.810 -3.788 13.343 1.00 94.25 96 LYS A C 1
ATOM 766 O O . LYS A 1 96 ? -8.266 -3.911 14.440 1.00 94.25 96 LYS A O 1
ATOM 771 N N . PHE A 1 97 ? -9.687 -2.828 13.079 1.00 88.75 97 PHE A N 1
ATOM 772 C CA . PHE A 1 97 ? -10.120 -1.815 14.033 1.00 88.75 97 PHE A CA 1
ATOM 773 C C . PHE A 1 97 ? -11.642 -1.651 13.967 1.00 88.75 97 PHE A C 1
ATOM 775 O O . PHE A 1 97 ? -12.192 -1.228 12.949 1.00 88.75 97 PHE A O 1
ATOM 782 N N . ASP A 1 98 ? -12.320 -1.998 15.065 1.00 84.00 98 ASP A N 1
ATOM 783 C CA . ASP A 1 98 ? -13.785 -1.996 15.182 1.00 84.00 98 ASP A CA 1
ATOM 784 C C . ASP A 1 98 ? -14.471 -2.733 14.009 1.00 84.00 98 ASP A C 1
ATOM 786 O O . ASP A 1 98 ? -14.365 -3.957 13.893 1.00 84.00 98 ASP A O 1
ATOM 790 N N . ARG A 1 99 ? -15.152 -1.995 13.121 1.00 83.31 99 ARG A N 1
ATOM 791 C CA . ARG A 1 99 ? -15.941 -2.522 11.994 1.00 83.31 99 ARG A CA 1
ATOM 792 C C . ARG A 1 99 ? -15.166 -2.642 10.681 1.00 83.31 99 ARG A C 1
ATOM 794 O O . ARG A 1 99 ? -15.761 -3.007 9.669 1.00 83.31 99 ARG A O 1
ATOM 801 N N . GLY A 1 100 ? -13.879 -2.311 10.661 1.00 91.38 100 GLY A N 1
ATOM 802 C CA . GLY A 1 100 ? -13.090 -2.291 9.433 1.00 91.38 100 GLY A CA 1
ATOM 803 C C . GLY A 1 100 ? -11.614 -2.559 9.665 1.00 91.38 100 GLY A C 1
ATOM 804 O O . GLY A 1 100 ? -11.194 -3.036 10.716 1.00 91.38 100 GLY A O 1
ATOM 805 N N . TRP A 1 101 ? -10.827 -2.260 8.644 1.00 95.56 101 TRP A N 1
ATOM 806 C CA . TRP A 1 101 ? -9.377 -2.361 8.667 1.00 95.56 101 TRP A CA 1
ATOM 807 C C . TRP A 1 101 ? -8.771 -0.994 8.417 1.00 95.56 101 TRP A C 1
ATOM 809 O O . TRP A 1 101 ? -9.255 -0.247 7.572 1.00 95.56 101 TRP A O 1
ATOM 819 N N . VAL A 1 102 ? -7.704 -0.672 9.132 1.00 95.19 102 VAL A N 1
ATOM 820 C CA . VAL A 1 102 ? -6.961 0.573 8.948 1.00 95.19 102 VAL A CA 1
ATOM 821 C C . VAL A 1 102 ? -5.552 0.272 8.468 1.00 95.19 102 VAL A C 1
ATOM 823 O O . VAL A 1 102 ? -4.996 -0.791 8.751 1.00 95.19 102 VAL A O 1
ATOM 826 N N . LEU A 1 103 ? -4.971 1.217 7.735 1.00 94.50 103 LEU A N 1
ATOM 827 C CA . LEU A 1 103 ? -3.562 1.165 7.374 1.00 94.50 103 LEU A CA 1
ATOM 828 C C . LEU A 1 103 ? -2.743 1.551 8.608 1.00 94.50 103 LEU A C 1
ATOM 830 O O . LEU A 1 103 ? -2.828 2.680 9.081 1.00 94.50 103 LEU A O 1
ATOM 834 N N . GLU A 1 104 ? -1.984 0.611 9.164 1.00 93.50 104 GLU A N 1
ATOM 835 C CA . GLU A 1 104 ? -1.196 0.883 10.365 1.00 93.50 104 GLU A CA 1
ATOM 836 C C . GLU A 1 104 ? 0.127 1.548 10.017 1.00 93.50 104 GLU A C 1
ATOM 838 O O . GLU A 1 104 ? 0.476 2.582 10.584 1.00 93.50 104 GLU A O 1
ATOM 843 N N . SER A 1 105 ? 0.863 0.944 9.086 1.00 92.06 105 SER A N 1
ATOM 844 C CA . SER A 1 105 ? 2.166 1.431 8.649 1.00 92.06 105 SER A CA 1
ATOM 845 C C . SER A 1 105 ? 2.551 0.864 7.286 1.00 92.06 105 SER A C 1
ATOM 847 O O . SER A 1 105 ? 2.071 -0.190 6.857 1.00 92.06 105 SER A O 1
ATOM 849 N N . ILE A 1 106 ? 3.479 1.560 6.634 1.00 92.81 106 ILE A N 1
ATOM 850 C CA . ILE A 1 106 ? 4.297 1.021 5.551 1.00 92.81 106 ILE A CA 1
ATOM 851 C C . ILE A 1 106 ? 5.750 1.198 5.976 1.00 92.81 106 ILE A C 1
ATOM 853 O O . ILE A 1 106 ? 6.142 2.286 6.395 1.00 92.81 106 ILE A O 1
ATOM 857 N N . HIS A 1 107 ? 6.553 0.145 5.883 1.00 89.31 107 HIS A N 1
ATOM 858 C CA . HIS A 1 107 ? 7.983 0.222 6.170 1.00 89.31 107 HIS A CA 1
ATOM 859 C C . HIS A 1 107 ? 8.804 -0.455 5.080 1.00 89.31 107 HIS A C 1
ATOM 861 O O . HIS A 1 107 ? 8.317 -1.322 4.360 1.00 89.31 107 HIS A O 1
ATOM 867 N N . VAL A 1 108 ? 10.060 -0.030 4.963 1.00 87.81 108 VAL A N 1
ATOM 868 C CA . VAL A 1 108 ? 11.049 -0.606 4.051 1.00 87.81 108 VAL A CA 1
ATOM 869 C C . VAL A 1 108 ? 11.981 -1.484 4.882 1.00 87.81 108 VAL A C 1
ATOM 871 O O . VAL A 1 108 ? 12.605 -0.982 5.819 1.00 87.81 108 VAL A O 1
ATOM 874 N N . CYS A 1 109 ? 12.109 -2.762 4.539 1.00 83.44 109 CYS A N 1
ATOM 875 C CA . CYS A 1 109 ? 13.155 -3.616 5.097 1.00 83.44 109 CYS A CA 1
ATOM 876 C C . CYS A 1 109 ? 14.492 -3.359 4.382 1.00 83.44 109 CYS A C 1
ATOM 878 O O . CYS A 1 109 ? 14.540 -3.203 3.160 1.00 83.44 109 CYS A O 1
ATOM 880 N N . ARG A 1 110 ? 15.578 -3.283 5.154 1.00 66.06 110 ARG A N 1
ATOM 881 C CA . ARG A 1 110 ? 16.963 -3.250 4.670 1.00 66.06 110 ARG A CA 1
ATOM 882 C C . ARG A 1 110 ? 17.748 -4.382 5.300 1.00 66.06 110 ARG A C 1
ATOM 884 O O . ARG A 1 110 ? 17.487 -4.653 6.492 1.00 66.06 110 ARG A O 1
#